Protein AF-A0A101HV78-F1 (afdb_monomer)

Foldseek 3Di:
DEEQEDDDPVSVVVVVVLLVVCLVCQLQHQQAEYEDPVVVVVVVVCVVPDPDDPSSVVRYYYDHDPVVVVVSNPVND

Structure (mmCIF, N/CA/C/O backbone):
data_AF-A0A101HV78-F1
#
_entry.id   AF-A0A101HV78-F1
#
loop_
_atom_site.group_PDB
_atom_site.id
_atom_site.type_symbol
_atom_site.label_atom_id
_atom_site.label_alt_id
_atom_site.label_comp_id
_atom_site.label_asym_id
_atom_site.label_entity_id
_atom_site.label_seq_id
_atom_site.pdbx_PDB_ins_code
_atom_site.Cartn_x
_atom_site.Cartn_y
_atom_site.Cartn_z
_atom_site.occupancy
_atom_site.B_iso_or_equiv
_atom_site.auth_seq_id
_atom_site.auth_comp_id
_atom_site.auth_asym_id
_atom_site.auth_atom_id
_atom_site.pdbx_PDB_model_num
ATOM 1 N N . VAL A 1 1 ? -2.127 -10.928 9.742 1.00 89.62 1 VAL A N 1
ATOM 2 C CA . VAL A 1 1 ? -2.763 -9.827 9.003 1.00 89.62 1 VAL A CA 1
ATOM 3 C C . VAL A 1 1 ? -1.785 -8.675 8.978 1.00 89.62 1 VAL A C 1
ATOM 5 O O . VAL A 1 1 ? -1.175 -8.428 10.012 1.00 89.62 1 VAL A O 1
ATOM 8 N N . TYR A 1 2 ? -1.640 -8.011 7.839 1.00 94.88 2 TYR A N 1
ATOM 9 C CA . TYR A 1 2 ? -0.848 -6.797 7.676 1.00 94.88 2 TYR A CA 1
ATOM 10 C C . TYR A 1 2 ? -1.756 -5.672 7.174 1.00 94.88 2 TYR A C 1
ATOM 12 O O . TYR A 1 2 ? -2.485 -5.859 6.200 1.00 94.88 2 TYR A O 1
ATOM 20 N N . VAL A 1 3 ? -1.725 -4.524 7.849 1.00 95.62 3 VAL A N 1
ATOM 21 C CA . VAL A 1 3 ? -2.412 -3.299 7.419 1.00 95.62 3 VAL A CA 1
ATOM 22 C C . VAL A 1 3 ? -1.360 -2.206 7.311 1.00 95.62 3 VAL A C 1
ATOM 24 O O . VAL A 1 3 ? -0.712 -1.870 8.300 1.00 95.62 3 VAL A O 1
ATOM 27 N N . ILE A 1 4 ? -1.152 -1.707 6.099 1.00 96.44 4 ILE A N 1
ATOM 28 C CA . ILE A 1 4 ? -0.036 -0.836 5.745 1.00 96.44 4 ILE A CA 1
ATOM 29 C C . ILE A 1 4 ? -0.578 0.586 5.587 1.00 96.44 4 ILE A C 1
ATOM 31 O O . ILE A 1 4 ? -1.250 0.904 4.606 1.00 96.44 4 ILE A O 1
ATOM 35 N N . PHE A 1 5 ? -0.313 1.432 6.579 1.00 96.62 5 PHE A N 1
ATOM 36 C CA . PHE A 1 5 ? -0.673 2.853 6.569 1.00 96.62 5 PHE A CA 1
ATOM 37 C C . PHE A 1 5 ? 0.392 3.697 5.866 1.00 96.62 5 PHE A C 1
ATOM 39 O O . PHE A 1 5 ? 1.464 3.199 5.529 1.00 96.62 5 PHE A O 1
ATOM 46 N N . ASN A 1 6 ? 0.105 4.987 5.672 1.00 96.00 6 ASN A N 1
ATOM 47 C CA . ASN A 1 6 ? 1.104 5.931 5.185 1.00 96.00 6 ASN A CA 1
ATOM 48 C C . ASN A 1 6 ? 2.247 6.021 6.200 1.00 96.00 6 ASN A C 1
ATOM 50 O O . ASN A 1 6 ? 2.027 6.362 7.363 1.00 96.00 6 ASN A O 1
ATOM 54 N N . GLY A 1 7 ? 3.451 5.695 5.757 1.00 95.31 7 GLY A N 1
ATOM 55 C CA . GLY A 1 7 ? 4.639 5.709 6.586 1.00 95.31 7 GLY A CA 1
ATOM 56 C C . GLY A 1 7 ? 5.884 5.951 5.748 1.00 95.31 7 GLY A C 1
ATOM 57 O O . GLY A 1 7 ? 5.820 6.123 4.533 1.00 95.31 7 GLY A O 1
ATOM 58 N N . GLY A 1 8 ? 7.030 5.995 6.418 1.00 95.75 8 GLY A N 1
ATOM 59 C CA . GLY A 1 8 ? 8.314 6.264 5.778 1.00 95.75 8 GLY A CA 1
ATOM 60 C C . GLY A 1 8 ? 9.000 5.012 5.229 1.00 95.75 8 GLY A C 1
ATOM 61 O O . GLY A 1 8 ? 8.392 3.980 4.945 1.00 95.75 8 GLY A O 1
ATOM 62 N N . THR A 1 9 ? 10.324 5.085 5.145 1.00 96.44 9 THR A N 1
ATOM 63 C CA . THR A 1 9 ? 11.181 4.014 4.617 1.00 96.44 9 THR A CA 1
ATOM 64 C C . THR A 1 9 ? 11.097 2.710 5.412 1.00 96.44 9 THR A C 1
ATOM 66 O O . THR A 1 9 ? 11.133 1.642 4.810 1.00 96.44 9 THR A O 1
ATOM 69 N N . GLY A 1 10 ? 10.921 2.772 6.736 1.00 97.38 10 GLY A N 1
ATOM 70 C CA . GLY A 1 10 ? 10.710 1.575 7.561 1.00 97.38 10 GLY A CA 1
ATOM 71 C C . GLY A 1 10 ? 9.402 0.847 7.230 1.00 97.38 10 GLY A C 1
ATOM 72 O O . GLY A 1 10 ? 9.349 -0.377 7.203 1.00 97.38 10 GLY A O 1
ATOM 73 N N . THR A 1 11 ? 8.345 1.584 6.889 1.00 96.75 11 THR A N 1
ATOM 74 C CA . THR A 1 11 ? 7.095 0.979 6.411 1.00 96.75 11 THR A CA 1
ATOM 75 C C . THR A 1 11 ? 7.296 0.341 5.043 1.00 96.75 11 THR A C 1
ATOM 77 O O . THR A 1 11 ? 6.818 -0.767 4.818 1.00 96.75 11 THR A O 1
ATOM 80 N N . LEU A 1 12 ? 8.048 0.999 4.154 1.00 95.56 12 LEU A N 1
ATOM 81 C CA . LEU A 1 12 ? 8.389 0.460 2.839 1.00 95.56 12 LEU A CA 1
ATOM 82 C C . LEU A 1 12 ? 9.191 -0.852 2.939 1.00 95.56 12 LEU A C 1
ATOM 84 O O . LEU A 1 12 ? 8.898 -1.787 2.195 1.00 95.56 12 LEU A O 1
ATOM 88 N N . SER A 1 13 ? 10.161 -0.963 3.855 1.00 97.12 13 SER A N 1
ATOM 89 C CA . SER A 1 13 ? 10.936 -2.202 4.028 1.00 97.12 13 SER A CA 1
ATOM 90 C C . SER A 1 13 ? 10.073 -3.369 4.510 1.00 97.12 13 SER A C 1
ATOM 92 O O . SER A 1 13 ? 10.165 -4.468 3.961 1.00 97.12 13 SER A O 1
ATOM 94 N N . GLU A 1 14 ? 9.189 -3.126 5.480 1.00 97.38 14 GLU A N 1
ATOM 95 C CA . GLU A 1 14 ? 8.255 -4.142 5.983 1.00 97.38 14 GLU A CA 1
ATOM 96 C C . GLU A 1 14 ? 7.211 -4.530 4.925 1.00 97.38 14 GLU A C 1
ATOM 98 O O . GLU A 1 14 ? 6.899 -5.709 4.748 1.00 97.38 14 GLU A O 1
ATOM 103 N N . PHE A 1 15 ? 6.712 -3.562 4.150 1.00 94.25 15 PHE A N 1
ATOM 104 C CA . PHE A 1 15 ? 5.861 -3.815 2.985 1.00 94.25 15 PHE A CA 1
ATOM 105 C C . PHE A 1 15 ? 6.555 -4.741 1.979 1.00 94.25 15 PHE A C 1
ATOM 107 O O . PHE A 1 15 ? 5.989 -5.763 1.596 1.00 94.25 15 PHE A O 1
ATOM 114 N N . ALA A 1 16 ? 7.778 -4.415 1.557 1.00 94.19 16 ALA A N 1
ATOM 115 C CA . ALA A 1 16 ? 8.479 -5.195 0.544 1.00 94.19 16 ALA A CA 1
ATOM 116 C C . ALA A 1 16 ? 8.723 -6.637 1.021 1.00 94.19 16 ALA A C 1
ATOM 118 O O . ALA A 1 16 ? 8.515 -7.593 0.268 1.00 94.19 16 ALA A O 1
ATOM 119 N N . MET A 1 17 ? 9.091 -6.803 2.296 1.00 95.62 17 MET A N 1
ATOM 120 C CA . MET A 1 17 ? 9.263 -8.116 2.915 1.00 95.62 17 MET A CA 1
ATOM 121 C C . MET A 1 17 ? 7.948 -8.904 2.959 1.00 95.62 17 MET A C 1
ATOM 123 O O . MET A 1 17 ? 7.896 -10.058 2.526 1.00 95.62 17 MET A O 1
ATOM 127 N N . THR A 1 18 ? 6.874 -8.293 3.461 1.00 94.88 18 THR A N 1
ATOM 128 C CA . THR A 1 18 ? 5.566 -8.953 3.599 1.00 94.88 18 THR A CA 1
ATOM 129 C C . THR A 1 18 ? 4.950 -9.298 2.247 1.00 94.88 18 THR A C 1
ATOM 131 O O . THR A 1 18 ? 4.377 -10.380 2.104 1.00 94.88 18 THR A O 1
ATOM 134 N N . TRP A 1 19 ? 5.145 -8.460 1.227 1.00 94.38 19 TRP A N 1
ATOM 135 C CA . TRP A 1 19 ? 4.712 -8.736 -0.141 1.00 94.38 19 TRP A CA 1
ATOM 136 C C . TRP A 1 19 ? 5.454 -9.935 -0.748 1.00 94.38 19 TRP A C 1
ATOM 138 O O . TRP A 1 19 ? 4.824 -10.836 -1.313 1.00 94.38 19 TRP A O 1
ATOM 148 N N . GLY A 1 20 ? 6.775 -10.011 -0.550 1.00 93.88 20 GLY A N 1
ATOM 149 C CA . GLY A 1 20 ? 7.582 -11.165 -0.952 1.00 93.88 20 GLY A CA 1
ATOM 150 C C . GLY A 1 20 ? 7.156 -12.459 -0.253 1.00 93.88 20 GLY A C 1
ATOM 151 O O . GLY A 1 20 ? 6.980 -13.490 -0.905 1.00 93.88 20 GLY A O 1
ATOM 152 N N . LEU A 1 21 ? 6.908 -12.408 1.060 1.00 93.56 21 LEU A N 1
ATOM 153 C CA . LEU A 1 21 ? 6.386 -13.551 1.817 1.00 93.56 21 LEU A CA 1
ATOM 154 C C . LEU A 1 21 ? 5.005 -13.984 1.310 1.00 93.56 21 LEU A C 1
ATOM 156 O O . LEU A 1 21 ? 4.762 -15.176 1.132 1.00 93.56 21 LEU A O 1
ATOM 160 N N . ALA A 1 22 ? 4.108 -13.038 1.030 1.00 92.56 22 ALA A N 1
ATOM 161 C CA . ALA A 1 22 ? 2.766 -13.347 0.553 1.00 92.56 22 ALA A CA 1
ATOM 162 C C . ALA A 1 22 ? 2.774 -14.057 -0.808 1.00 92.56 22 ALA A C 1
ATOM 164 O O . ALA A 1 22 ? 1.977 -14.965 -1.043 1.00 92.56 22 ALA A O 1
ATOM 165 N N . ARG A 1 23 ? 3.730 -13.712 -1.677 1.00 90.69 23 ARG A N 1
ATOM 166 C CA . ARG A 1 23 ? 3.989 -14.449 -2.919 1.00 90.69 23 ARG A CA 1
ATOM 167 C C . ARG A 1 23 ? 4.473 -15.877 -2.653 1.00 90.69 23 ARG A C 1
ATOM 169 O O . ARG A 1 23 ? 3.992 -16.797 -3.311 1.00 90.69 23 ARG A O 1
ATOM 176 N N . LEU A 1 24 ? 5.430 -16.074 -1.742 1.00 91.75 24 LEU A N 1
ATOM 177 C CA . LEU A 1 24 ? 5.952 -17.412 -1.418 1.00 91.75 24 LEU A CA 1
ATOM 178 C C . LEU A 1 24 ? 4.849 -18.334 -0.883 1.00 91.75 24 LEU A C 1
ATOM 180 O O . LEU A 1 24 ? 4.809 -19.509 -1.235 1.00 91.75 24 LEU A O 1
A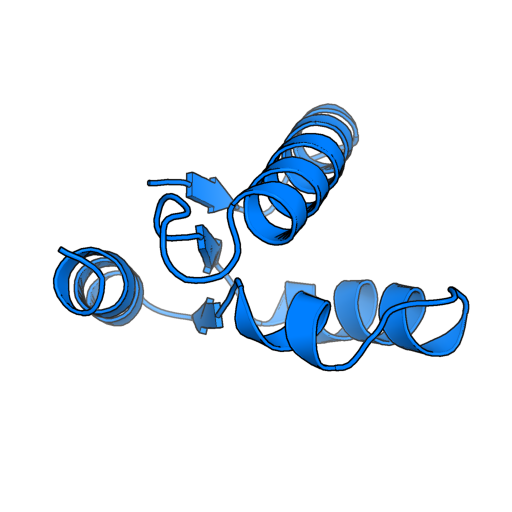TOM 184 N N . TYR A 1 25 ? 3.922 -17.776 -0.106 1.00 91.38 25 TYR A N 1
ATOM 185 C CA . TYR A 1 25 ? 2.766 -18.478 0.450 1.00 91.38 25 TYR A CA 1
ATOM 186 C C . TYR A 1 25 ? 1.469 -18.179 -0.315 1.00 91.38 25 TYR A C 1
ATOM 188 O O . TYR A 1 25 ? 0.406 -18.109 0.296 1.00 91.38 25 TYR A O 1
ATOM 196 N N . PHE A 1 26 ? 1.523 -17.973 -1.636 1.00 90.19 26 PHE A N 1
ATOM 197 C CA . PHE A 1 26 ? 0.339 -17.625 -2.4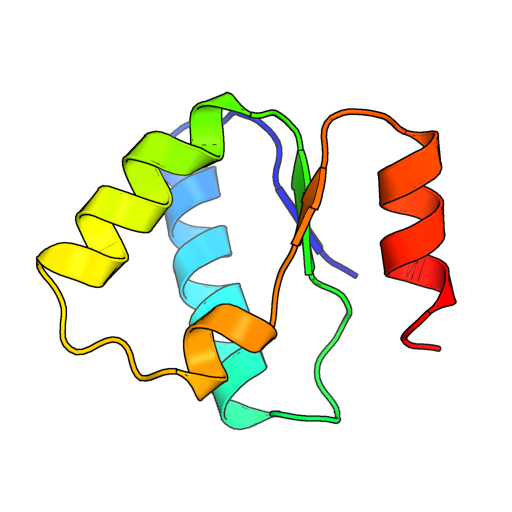33 1.00 90.19 26 PHE A CA 1
ATOM 198 C C . PHE A 1 26 ? -0.852 -18.563 -2.140 1.00 90.19 26 PHE A C 1
ATOM 200 O O . PHE A 1 26 ? -0.703 -19.785 -2.155 1.00 90.19 26 PHE A O 1
ATOM 207 N N . GLY A 1 27 ? -2.029 -17.995 -1.856 1.00 86.19 27 GLY A N 1
ATOM 208 C CA . GLY A 1 27 ? -3.237 -18.740 -1.467 1.00 86.19 27 GLY A CA 1
ATOM 209 C C . GLY A 1 27 ? -3.304 -19.194 0.000 1.00 86.19 27 GLY A C 1
ATOM 210 O O . GLY A 1 27 ? -4.371 -19.590 0.445 1.00 86.19 27 GLY A O 1
ATOM 211 N N . ASN A 1 28 ? -2.208 -19.106 0.759 1.00 89.06 28 ASN A N 1
ATOM 212 C CA . ASN A 1 28 ? -2.133 -19.432 2.194 1.00 89.06 28 ASN A CA 1
ATOM 213 C C . ASN A 1 28 ? -1.446 -18.319 3.011 1.00 89.06 28 ASN A C 1
ATOM 215 O O . ASN A 1 28 ? -1.016 -18.525 4.147 1.00 89.06 28 ASN A O 1
ATOM 219 N N . HIS A 1 29 ? -1.269 -17.137 2.422 1.00 90.44 29 HIS A N 1
ATOM 220 C CA . HIS A 1 29 ? -0.594 -16.024 3.068 1.00 90.44 29 HIS A CA 1
ATOM 221 C C . HIS A 1 29 ? -1.541 -15.280 4.004 1.00 90.44 29 HIS A C 1
ATOM 223 O O . HIS A 1 29 ? -2.758 -15.268 3.831 1.00 90.44 29 HIS A O 1
ATOM 229 N N . LYS A 1 30 ? -0.961 -14.580 4.982 1.00 89.88 30 LYS A N 1
ATOM 230 C CA . LYS A 1 30 ? -1.744 -13.697 5.846 1.00 89.88 30 LYS A CA 1
ATOM 231 C C . LYS A 1 30 ? -2.407 -12.590 5.002 1.00 89.88 30 LYS A C 1
ATOM 233 O O . LYS A 1 30 ? -1.771 -12.094 4.067 1.00 89.88 30 LYS A O 1
ATOM 238 N N . PRO A 1 31 ? -3.624 -12.146 5.363 1.00 90.81 31 PRO A N 1
ATOM 239 C CA . PRO A 1 31 ? -4.295 -11.034 4.690 1.00 90.81 31 PRO A CA 1
ATOM 240 C C . PRO A 1 31 ? -3.431 -9.772 4.715 1.00 90.81 31 PRO A C 1
ATOM 242 O O . PRO A 1 31 ? -2.842 -9.474 5.762 1.00 90.81 31 PRO A O 1
ATOM 245 N N . MET A 1 32 ? -3.375 -9.041 3.599 1.00 92.69 32 MET A N 1
ATOM 246 C CA . MET A 1 32 ? -2.601 -7.806 3.454 1.00 92.69 32 MET A CA 1
ATOM 247 C C . MET A 1 32 ? -3.453 -6.701 2.820 1.00 92.69 32 MET A C 1
ATOM 249 O O . MET A 1 32 ? -4.031 -6.890 1.749 1.00 92.69 32 MET A O 1
ATOM 253 N N . GLY A 1 33 ? -3.530 -5.548 3.483 1.00 94.25 33 GLY A N 1
ATOM 254 C CA . GLY A 1 33 ? -4.261 -4.376 3.005 1.00 94.25 33 GLY A CA 1
ATOM 255 C C . GLY A 1 33 ? -3.425 -3.102 3.097 1.00 94.25 33 GLY A C 1
ATOM 256 O O . GLY A 1 33 ? -2.786 -2.858 4.117 1.00 94.25 33 GLY A O 1
ATOM 257 N N . PHE A 1 34 ? -3.455 -2.284 2.053 1.00 96.00 34 PHE A N 1
ATOM 258 C CA . PHE A 1 34 ? -2.922 -0.925 2.037 1.00 96.00 34 PHE A CA 1
ATOM 259 C C . PHE A 1 34 ? -4.038 0.048 2.385 1.00 96.00 34 PHE A C 1
ATOM 261 O O . PHE A 1 34 ? -5.060 0.068 1.705 1.00 96.00 34 PHE A O 1
ATOM 268 N N . TYR A 1 35 ? -3.861 0.829 3.446 1.00 97.31 35 TYR A N 1
ATOM 269 C CA . TYR A 1 35 ? -4.856 1.799 3.881 1.00 97.31 35 TYR A CA 1
ATOM 270 C C . TYR A 1 35 ? -4.572 3.168 3.265 1.00 97.31 35 TYR A C 1
ATOM 272 O O . TYR A 1 35 ? -3.565 3.796 3.599 1.00 97.31 35 TYR A O 1
ATOM 280 N N . GLY A 1 36 ? -5.489 3.628 2.419 1.00 97.25 36 GLY A N 1
ATOM 281 C CA . GLY A 1 36 ? -5.466 4.911 1.735 1.00 97.25 36 GLY A CA 1
ATOM 282 C C . GLY A 1 36 ? -5.108 4.809 0.251 1.00 97.25 36 GLY A C 1
ATOM 283 O O . GLY A 1 36 ? -4.142 4.153 -0.143 1.00 97.25 36 GLY A O 1
ATOM 284 N N . SER A 1 37 ? -5.858 5.543 -0.562 1.00 96.62 37 SER A N 1
ATOM 285 C CA . SER A 1 37 ? -5.770 5.594 -2.022 1.00 96.62 37 SER A CA 1
ATOM 286 C C . SER A 1 37 ? -4.451 6.158 -2.548 1.00 96.62 37 SER A C 1
ATOM 288 O O . SER A 1 37 ? -4.069 5.876 -3.682 1.00 96.62 37 SER A O 1
ATOM 290 N N . PHE A 1 38 ? -3.685 6.870 -1.719 1.00 95.19 38 PHE A N 1
ATOM 291 C CA . PHE A 1 38 ? -2.339 7.338 -2.069 1.00 95.19 38 PHE A CA 1
ATOM 292 C C . PHE A 1 38 ? -1.382 6.188 -2.439 1.00 95.19 38 PHE A C 1
ATOM 294 O O . PHE A 1 38 ? -0.392 6.407 -3.133 1.00 95.19 38 PHE A O 1
ATOM 301 N N . TRP A 1 39 ? -1.665 4.952 -2.007 1.00 95.75 39 TRP A N 1
ATOM 302 C CA . TRP A 1 39 ? -0.872 3.784 -2.387 1.00 95.75 39 TRP A CA 1
ATOM 303 C C . TRP A 1 39 ? -1.013 3.396 -3.864 1.00 95.75 39 TRP A C 1
ATOM 305 O O . TRP A 1 39 ? -0.120 2.718 -4.375 1.00 95.75 39 TRP A O 1
ATOM 315 N N . HIS A 1 40 ? -2.080 3.813 -4.559 1.00 95.31 40 HIS A N 1
ATOM 316 C CA . HIS A 1 40 ? -2.307 3.449 -5.963 1.00 95.31 40 HIS A CA 1
ATOM 317 C C . HIS A 1 40 ? -1.125 3.837 -6.853 1.00 95.31 40 HIS A C 1
ATOM 319 O O . HIS A 1 40 ? -0.575 2.974 -7.533 1.00 95.31 40 HIS A O 1
ATOM 325 N N . GLU A 1 41 ? -0.685 5.094 -6.786 1.00 96.19 41 GLU A N 1
ATOM 326 C CA . GLU A 1 41 ? 0.399 5.600 -7.635 1.00 96.19 41 GLU A CA 1
ATOM 327 C C . GLU A 1 41 ? 1.726 4.876 -7.367 1.00 96.19 41 GLU A C 1
ATOM 329 O O . GLU A 1 41 ? 2.419 4.464 -8.298 1.00 96.19 41 GLU A O 1
ATOM 334 N N . GLY A 1 42 ? 2.072 4.669 -6.092 1.00 93.44 42 GLY A N 1
ATOM 335 C CA . GLY A 1 42 ? 3.319 4.003 -5.711 1.00 93.44 42 GLY A CA 1
ATOM 336 C C . GLY A 1 42 ? 3.358 2.539 -6.150 1.00 93.44 42 GLY A C 1
ATOM 337 O O . GLY A 1 42 ? 4.352 2.072 -6.708 1.00 93.44 42 GLY A O 1
ATOM 338 N N . ILE A 1 43 ? 2.260 1.813 -5.946 1.00 93.50 43 ILE A N 1
ATOM 339 C CA . ILE A 1 43 ? 2.138 0.413 -6.354 1.00 93.50 43 ILE A CA 1
ATOM 340 C C . ILE A 1 43 ? 2.124 0.275 -7.880 1.00 93.50 43 ILE A C 1
ATOM 342 O O . ILE A 1 43 ? 2.767 -0.631 -8.414 1.00 93.50 43 ILE A O 1
ATOM 346 N N . GLU A 1 44 ? 1.441 1.171 -8.591 1.00 94.19 44 GLU A N 1
ATOM 347 C CA . GLU A 1 44 ? 1.433 1.188 -10.053 1.00 94.19 44 GLU A CA 1
ATOM 348 C C . GLU A 1 44 ? 2.831 1.466 -10.615 1.00 94.19 44 GLU A C 1
ATOM 350 O O . GLU A 1 44 ? 3.283 0.766 -11.524 1.00 94.19 44 GLU A O 1
ATOM 355 N N . ALA A 1 45 ? 3.565 2.416 -10.029 1.00 95.69 45 ALA A N 1
ATOM 356 C CA . ALA A 1 45 ? 4.946 2.688 -10.405 1.00 95.69 45 ALA A CA 1
ATOM 357 C C . ALA A 1 45 ? 5.842 1.452 -10.218 1.00 95.69 45 ALA A C 1
ATOM 359 O O . ALA A 1 45 ? 6.628 1.128 -11.110 1.00 95.69 45 ALA A O 1
ATOM 360 N N . LEU 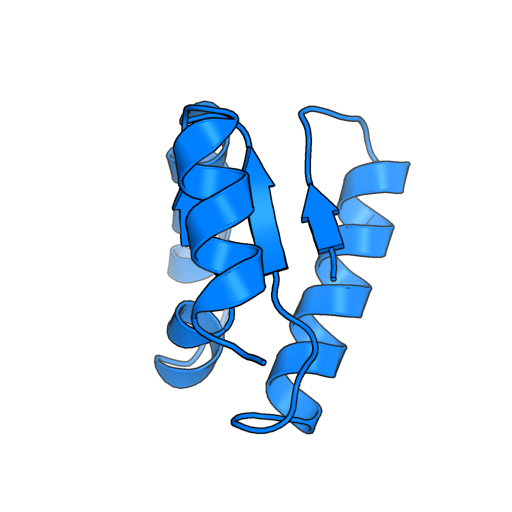A 1 46 ? 5.703 0.718 -9.109 1.00 93.69 46 LEU A N 1
ATOM 361 C CA . LEU A 1 46 ? 6.4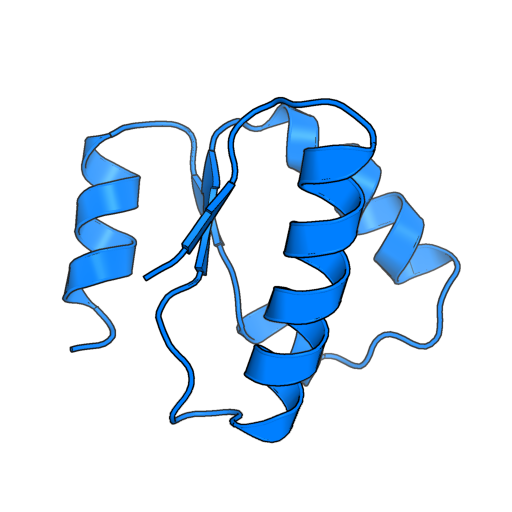37 -0.535 -8.898 1.00 93.69 46 LEU A CA 1
ATOM 362 C C . LEU A 1 46 ? 6.037 -1.595 -9.934 1.00 93.69 46 LEU A C 1
ATOM 364 O O . LEU A 1 46 ? 6.903 -2.190 -10.572 1.00 93.69 46 LEU A O 1
ATOM 368 N N . ALA A 1 47 ? 4.738 -1.797 -10.158 1.00 91.81 47 ALA A N 1
ATOM 369 C CA . ALA A 1 47 ? 4.228 -2.781 -11.111 1.00 91.81 47 ALA A CA 1
ATOM 370 C C . ALA A 1 47 ? 4.632 -2.487 -12.566 1.00 91.81 47 ALA A C 1
ATOM 372 O O . ALA A 1 47 ? 4.808 -3.422 -13.344 1.00 91.81 47 ALA A O 1
ATOM 373 N N . LYS A 1 48 ? 4.783 -1.208 -12.933 1.00 95.06 48 LYS A N 1
ATOM 374 C CA . LYS A 1 48 ? 5.209 -0.767 -14.267 1.00 95.06 48 LYS A CA 1
ATOM 375 C C . LYS A 1 48 ? 6.711 -0.925 -14.496 1.00 95.06 48 LYS A C 1
ATOM 377 O O . LYS A 1 48 ? 7.124 -1.217 -15.614 1.00 95.06 48 LYS A O 1
ATOM 382 N N . ASN A 1 49 ? 7.524 -0.694 -13.466 1.00 97.12 49 ASN A N 1
ATOM 383 C CA . ASN A 1 49 ? 8.983 -0.624 -13.601 1.00 97.12 49 ASN A CA 1
ATOM 384 C C . ASN A 1 49 ? 9.710 -1.901 -13.155 1.00 97.12 49 ASN A C 1
ATOM 386 O O . ASN A 1 49 ? 10.916 -2.023 -13.364 1.00 97.12 49 ASN A O 1
ATOM 390 N N . MET A 1 50 ? 9.010 -2.852 -12.537 1.00 95.00 50 MET A N 1
ATOM 391 C C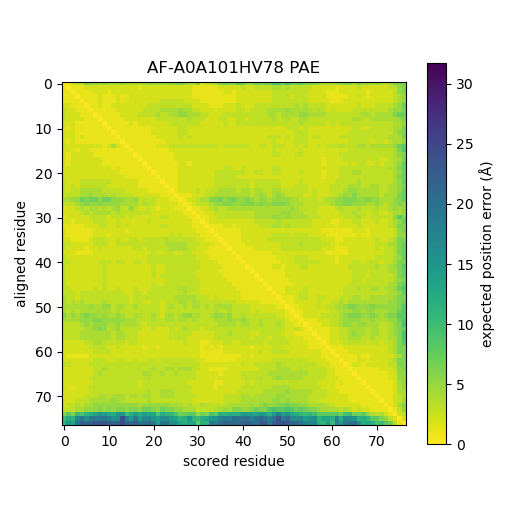A . MET A 1 50 ? 9.592 -4.093 -12.028 1.00 95.00 50 MET A CA 1
ATOM 392 C C . MET A 1 50 ? 8.931 -5.322 -12.655 1.00 95.00 50 MET A C 1
ATOM 394 O O . MET A 1 50 ? 7.815 -5.271 -13.163 1.00 95.00 50 MET A O 1
ATOM 398 N N . LEU A 1 51 ? 9.613 -6.468 -12.572 1.00 93.88 51 LEU A N 1
ATOM 399 C CA . LEU A 1 51 ? 9.123 -7.760 -13.065 1.00 93.88 51 LEU A CA 1
ATOM 400 C C . LEU A 1 51 ? 8.074 -8.380 -12.118 1.00 93.88 51 LEU A C 1
ATOM 402 O O . LEU A 1 51 ? 8.254 -9.498 -11.630 1.00 93.88 51 LEU A O 1
ATOM 406 N N . ILE A 1 52 ? 6.989 -7.647 -11.849 1.00 91.44 52 ILE A N 1
ATOM 407 C CA . ILE A 1 52 ? 5.866 -8.087 -11.014 1.00 91.44 52 ILE A CA 1
ATOM 408 C C . ILE A 1 52 ? 4.889 -8.916 -11.850 1.00 91.44 52 ILE A C 1
ATOM 410 O O . ILE A 1 52 ? 4.358 -8.470 -12.866 1.00 91.44 52 ILE A O 1
ATOM 414 N N . ARG A 1 53 ? 4.618 -10.136 -11.399 1.00 89.00 53 ARG A N 1
ATOM 415 C CA . ARG A 1 53 ? 3.673 -11.079 -12.002 1.00 89.00 53 ARG A CA 1
ATOM 416 C C . ARG A 1 53 ? 2.253 -10.788 -11.529 1.00 89.00 53 ARG A C 1
ATOM 418 O O . ARG A 1 53 ? 2.032 -10.331 -10.412 1.00 89.00 53 ARG A O 1
ATOM 425 N N . GLU A 1 54 ? 1.264 -11.193 -12.319 1.00 87.12 54 GLU A N 1
ATOM 426 C CA . GLU A 1 54 ? -0.153 -10.996 -11.971 1.00 87.12 54 GLU A CA 1
ATOM 427 C C . GLU A 1 54 ? -0.552 -11.612 -10.622 1.00 87.12 54 GLU A C 1
ATOM 429 O O . GLU A 1 54 ? -1.320 -11.015 -9.872 1.00 87.12 54 GLU A O 1
ATOM 434 N N . LYS A 1 55 ? 0.027 -12.760 -10.243 1.00 86.69 55 LYS A N 1
ATOM 435 C CA . LYS A 1 55 ? -0.225 -13.365 -8.922 1.00 86.69 55 LYS A CA 1
ATOM 436 C C . LYS A 1 55 ? 0.232 -12.472 -7.765 1.00 86.69 55 LYS A C 1
ATOM 438 O O . LYS A 1 55 ? -0.418 -12.444 -6.730 1.00 86.69 55 LYS A O 1
ATOM 443 N N . GLU A 1 56 ? 1.310 -11.711 -7.932 1.00 87.25 56 GLU A N 1
ATOM 444 C CA . GLU A 1 56 ? 1.810 -10.799 -6.895 1.00 87.25 56 GLU A CA 1
ATOM 445 C C . GLU A 1 56 ? 0.884 -9.591 -6.710 1.00 87.25 56 GLU A C 1
ATOM 447 O O . GLU A 1 56 ? 0.838 -9.018 -5.631 1.00 87.25 56 GLU A O 1
ATOM 452 N N . LYS A 1 57 ? 0.075 -9.228 -7.707 1.00 88.44 57 LYS A N 1
ATOM 453 C CA . LYS A 1 57 ? -0.935 -8.166 -7.562 1.00 88.44 57 LYS A CA 1
ATOM 454 C C . LYS A 1 57 ? -2.183 -8.639 -6.808 1.00 88.44 57 LYS A C 1
ATOM 456 O O . LYS A 1 57 ? -2.949 -7.829 -6.303 1.00 88.44 57 LYS A O 1
ATOM 461 N N . GLN A 1 58 ? -2.388 -9.953 -6.707 1.00 91.19 58 GLN A N 1
ATOM 462 C CA . GLN A 1 58 ? -3.581 -10.535 -6.086 1.00 91.19 58 GLN A CA 1
ATOM 463 C C . GLN A 1 58 ? -3.471 -10.685 -4.566 1.00 91.19 58 GLN A C 1
ATOM 465 O O . GLN A 1 58 ? -4.501 -10.847 -3.911 1.00 91.19 58 GLN A O 1
ATOM 470 N N . VAL A 1 59 ? -2.259 -10.605 -4.003 1.00 91.81 59 VAL A N 1
ATOM 471 C CA . VAL A 1 59 ? -2.007 -10.877 -2.575 1.00 91.81 59 VAL A CA 1
ATOM 472 C C . VAL A 1 59 ? -2.309 -9.702 -1.638 1.00 91.81 59 VAL A C 1
ATOM 474 O O . VAL A 1 59 ? -2.132 -9.832 -0.429 1.00 91.81 59 VAL A O 1
ATOM 477 N N . TYR A 1 60 ? -2.775 -8.566 -2.167 1.00 92.75 60 TYR A N 1
ATOM 478 C CA . TYR A 1 60 ? -3.187 -7.406 -1.373 1.00 92.75 60 TYR A CA 1
ATOM 479 C C . TYR A 1 60 ? -4.437 -6.718 -1.916 1.00 92.75 60 TYR A C 1
ATOM 481 O O . TYR A 1 60 ? -4.879 -6.970 -3.039 1.00 92.75 60 TYR A O 1
ATOM 489 N N . ARG A 1 61 ? -4.997 -5.811 -1.114 1.00 93.69 61 ARG A N 1
ATOM 490 C CA . ARG A 1 61 ? -6.032 -4.851 -1.522 1.00 93.69 61 ARG A CA 1
ATOM 491 C C . ARG A 1 61 ? -5.653 -3.449 -1.060 1.00 93.69 61 ARG A C 1
ATOM 493 O O . ARG A 1 61 ? -5.076 -3.308 0.012 1.00 93.69 61 ARG A O 1
ATOM 500 N N . ILE A 1 62 ? -5.977 -2.434 -1.855 1.00 95.75 62 ILE A N 1
ATOM 501 C CA . ILE A 1 62 ? -5.953 -1.032 -1.417 1.00 95.75 62 ILE A CA 1
ATOM 502 C C . ILE A 1 62 ? -7.370 -0.704 -0.940 1.00 95.75 62 ILE A C 1
ATOM 504 O O . ILE A 1 62 ? -8.334 -1.069 -1.612 1.00 95.75 62 ILE A O 1
ATOM 508 N N . VAL A 1 63 ? -7.490 -0.128 0.252 1.00 95.94 63 VAL A N 1
ATOM 509 C CA . VAL A 1 63 ? -8.759 0.133 0.943 1.00 95.94 63 VAL A CA 1
ATOM 510 C C . VAL A 1 63 ? -8.739 1.517 1.578 1.00 95.94 63 VAL A C 1
ATOM 512 O O . VAL A 1 63 ? -7.694 1.951 2.053 1.00 95.94 63 VAL A O 1
ATOM 515 N N . ASP A 1 64 ? -9.888 2.186 1.656 1.00 96.94 64 ASP A N 1
ATOM 516 C CA . ASP A 1 64 ? -9.972 3.590 2.093 1.00 96.94 64 ASP A CA 1
ATOM 517 C C . ASP A 1 64 ? -10.762 3.789 3.388 1.00 96.94 64 ASP A C 1
ATOM 519 O O . ASP A 1 64 ? -10.907 4.908 3.884 1.00 96.94 64 ASP A O 1
ATOM 523 N N . SER A 1 65 ? -11.266 2.704 3.977 1.00 96.81 65 SER A N 1
ATOM 524 C CA . SER A 1 65 ? -12.050 2.772 5.203 1.00 96.81 65 SER A CA 1
ATOM 525 C C . SER A 1 65 ? -11.745 1.638 6.185 1.00 96.81 65 SER A C 1
ATOM 527 O O . SER A 1 65 ? -11.425 0.514 5.785 1.00 96.81 65 SER A O 1
ATOM 529 N N . PRO A 1 66 ? -11.917 1.868 7.503 1.00 94.88 66 PRO A N 1
ATOM 530 C CA . PRO A 1 66 ? -11.749 0.811 8.500 1.00 94.88 66 PRO A CA 1
ATOM 531 C C . PRO A 1 66 ? -12.685 -0.384 8.268 1.00 94.88 66 PRO A C 1
ATOM 533 O O . PRO A 1 66 ? -12.331 -1.523 8.561 1.00 94.88 66 PRO A O 1
ATOM 536 N N . LYS A 1 67 ? -13.880 -0.146 7.708 1.00 96.44 67 LYS A N 1
ATOM 537 C CA . LYS A 1 67 ? -14.837 -1.209 7.366 1.00 96.44 67 LYS 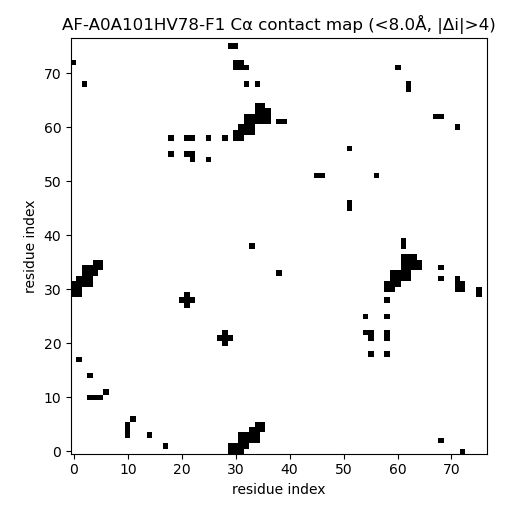A CA 1
ATOM 538 C C . LYS A 1 67 ? -14.291 -2.138 6.283 1.00 96.44 67 LYS A C 1
ATOM 540 O O . LYS A 1 67 ? -14.447 -3.352 6.390 1.00 96.44 67 LYS A O 1
ATOM 545 N N . GLU A 1 68 ? -13.628 -1.590 5.271 1.00 94.69 68 GLU A N 1
ATOM 546 C CA . GLU A 1 68 ? -12.993 -2.384 4.218 1.00 94.69 68 GLU A CA 1
ATO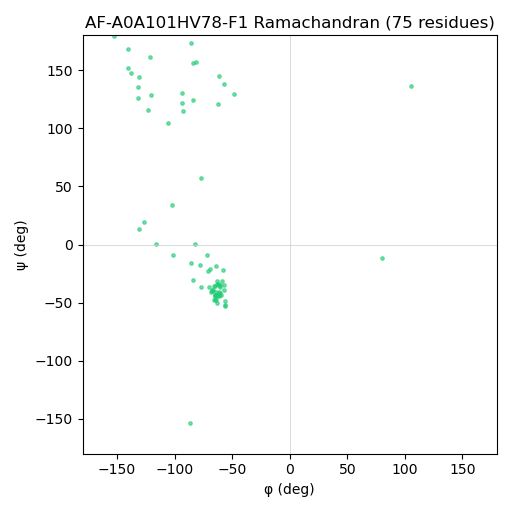M 547 C C . GLU A 1 68 ? -11.768 -3.137 4.731 1.00 94.69 68 GLU A C 1
ATOM 549 O O . GLU A 1 68 ? -11.586 -4.299 4.377 1.00 94.69 68 GLU A O 1
ATOM 554 N N . VAL A 1 69 ? -10.985 -2.543 5.639 1.00 93.50 69 VAL A N 1
ATOM 555 C CA . VAL A 1 69 ? -9.913 -3.271 6.339 1.00 93.50 69 VAL A CA 1
ATOM 556 C C . VAL A 1 69 ? -10.481 -4.503 7.042 1.00 93.50 69 VAL A C 1
ATOM 558 O O . VAL A 1 69 ? -9.976 -5.608 6.862 1.00 93.50 69 VAL A O 1
ATOM 561 N N . LEU A 1 70 ? -11.572 -4.346 7.800 1.00 93.38 70 LEU A N 1
ATOM 562 C CA . LEU A 1 70 ? -12.226 -5.472 8.473 1.00 93.38 70 LEU A CA 1
ATOM 563 C C . LEU A 1 70 ? -12.721 -6.535 7.487 1.00 93.38 70 LEU A C 1
ATOM 565 O O . LEU A 1 70 ? -12.676 -7.721 7.804 1.00 93.38 70 LEU A O 1
ATOM 569 N N . ARG A 1 71 ? -13.179 -6.130 6.300 1.00 91.25 71 ARG A N 1
ATOM 570 C CA . ARG A 1 71 ? -13.589 -7.052 5.238 1.00 91.25 71 ARG A CA 1
ATOM 571 C C . ARG A 1 71 ? -12.400 -7.857 4.705 1.00 91.25 71 ARG A C 1
ATOM 573 O O . ARG A 1 71 ? -12.487 -9.078 4.681 1.00 91.25 71 ARG A O 1
ATOM 580 N N . VAL A 1 72 ? -11.276 -7.205 4.393 1.00 88.88 72 VAL A N 1
ATOM 581 C CA . VAL A 1 72 ? -10.031 -7.874 3.955 1.00 88.88 72 VAL A CA 1
ATOM 582 C C . VAL A 1 72 ? -9.551 -8.895 4.986 1.00 88.88 72 VAL A C 1
ATOM 584 O O . VAL A 1 72 ? -9.089 -9.975 4.630 1.00 88.88 72 VAL A O 1
ATOM 587 N N . ILE A 1 73 ? -9.676 -8.568 6.273 1.00 88.44 73 ILE A N 1
ATOM 588 C CA . ILE A 1 73 ? -9.289 -9.468 7.363 1.00 88.44 73 ILE A CA 1
ATOM 589 C C . ILE A 1 73 ? -10.190 -10.704 7.423 1.00 88.44 73 ILE A C 1
ATOM 591 O O . ILE A 1 73 ? -9.690 -11.787 7.698 1.00 88.44 73 ILE A O 1
ATOM 595 N N . LYS A 1 74 ? -11.496 -10.546 7.188 1.00 85.88 74 LYS A N 1
ATOM 596 C CA . LYS A 1 74 ? -12.493 -11.618 7.329 1.00 85.88 74 LYS A CA 1
ATOM 597 C C . LYS A 1 74 ? -12.623 -12.520 6.103 1.00 85.88 74 LYS A C 1
ATOM 599 O O . LYS A 1 74 ? -12.962 -13.677 6.271 1.00 85.88 74 LYS A O 1
ATOM 604 N N . GLU A 1 75 ? -12.388 -12.012 4.893 1.00 72.50 75 GLU A N 1
ATOM 605 C CA . GLU A 1 75 ? -12.520 -12.790 3.643 1.00 72.50 75 GLU A CA 1
ATOM 606 C C . GLU A 1 75 ? -11.410 -13.839 3.442 1.00 72.50 75 GLU A C 1
ATOM 608 O O . GLU A 1 75 ? -11.477 -14.639 2.513 1.00 72.50 75 GLU A O 1
ATOM 613 N N . LEU A 1 76 ? -10.375 -13.823 4.282 1.00 59.19 76 LEU A N 1
ATOM 614 C CA . LEU A 1 76 ? -9.155 -14.619 4.134 1.00 59.19 76 LEU A CA 1
ATOM 615 C C . LEU A 1 76 ? -8.837 -15.455 5.398 1.00 59.19 76 LEU A C 1
ATOM 617 O O . LEU A 1 76 ? -7.689 -15.860 5.593 1.00 59.19 76 LEU A O 1
ATOM 621 N N . VAL A 1 77 ? -9.844 -15.674 6.256 1.00 46.09 77 VAL A N 1
ATOM 622 C CA . VAL A 1 77 ? -9.859 -16.604 7.407 1.00 46.09 77 VAL A CA 1
ATOM 623 C C . VAL A 1 77 ? -10.868 -17.703 7.113 1.00 46.09 77 VAL A C 1
ATOM 625 O O . VAL A 1 77 ? -10.532 -18.874 7.383 1.00 46.09 77 VAL A O 1
#

Secondary structure (DSSP, 8-state):
-EEE-S--HHHHHHHHHHHHHHHHTTTTSPPEEEESTTHHHHHHHHHHHS---HHHHHT-EEESSHHHHHHHHHTT-

Radius o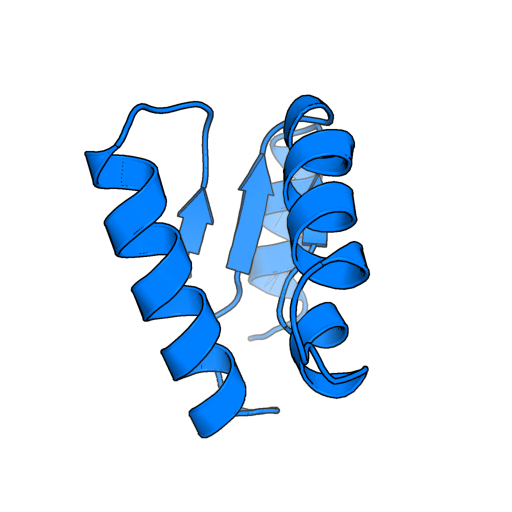f gyration: 11.86 Å; Cα contacts (8 Å, |Δi|>4): 85; chains: 1; bounding box: 26×27×23 Å

pLDDT: mean 92.14, std 7.57, range [46.09, 97.38]

Sequence (77 aa):
VYVIFNGGTGTLSEFAMTWGLARLYFGNHKPMGFYGSFWHEGIEALAKNMLIREKEKQVYRIVDSPKEVLRVIKELV

Solvent-accessible surface area (backbone atoms only — not comparable to full-atom values): 4556 Å² total; per-residue (Å²): 111,48,76,45,62,89,65,58,69,72,51,51,53,54,48,56,51,50,54,53,49,29,52,76,33,63,99,74,39,65,35,36,36,34,50,37,73,78,52,53,63,59,52,48,52,48,52,73,76,44,98,63,51,75,71,62,65,65,59,50,46,78,32,81,45,73,69,50,50,54,46,54,57,59,81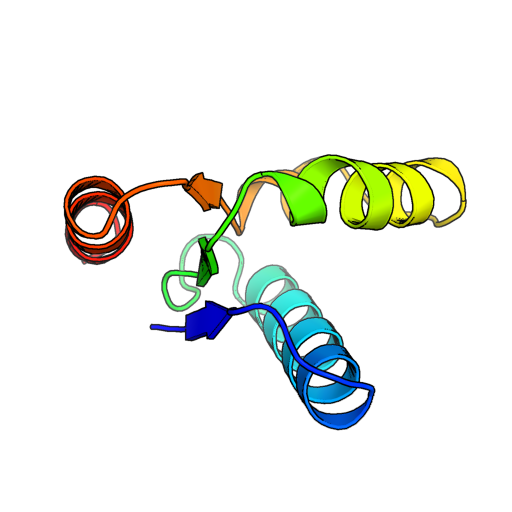,64,112

Mean predicted aligned error: 3.06 Å

Nearest PDB structures (foldseek):
  3w67-assembly1_B  TM=6.208E-01  e=1.204E+00  Mus musculus
  6qh8-assembly1_A  TM=6.208E-01  e=5.408E+00  Pseudomonas aeruginosa
  1oiz-assembly2_B  TM=4.460E-01  e=1.814E+00  Homo sapiens
  2cxx-assembly2_B  TM=3.363E-01  e=2.925E+00  Pyrococcus horikoshii OT3
  1zp4-assembly1_A  TM=3.244E-01  e=4.718E+00  Escherichia coli